Protein AF-A0A3P6SSE0-F1 (afdb_monomer)

Organism: NCBI:txid637853

pLDDT: mean 86.38, std 12.52, range [39.56, 98.25]

Foldseek 3Di:
DQEDPFDFAQPHDCSCQVVDPVVVHAAEYADCVRPVVPDDPLQHHYPVVDLAVVVVVVVVVVCVVDVVSVCSNCPCVVPDDRDDQPVPDPDPVNCCPDVNVVVVLVPDVVRDDDDDPDPCVVTVVRTDDPCPSVVSRVVSVVVVVVVVVVVVVVVVVVVPD

InterPro domains:
  IPR001503 Glycosyl transferase family 10 [PTHR11929] (1-148)
  IPR038577 GT10-like, C-terminal domain superfamily [G3DSA:3.40.50.11660] (1-85)
  IPR055270 Fucosyltransferase, C-terminal [PF00852] (1-114)

Nearest PDB structures (foldseek)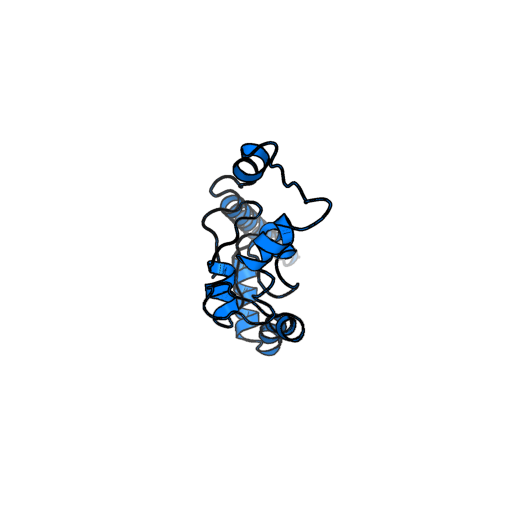:
  8d0w-assembly1_A  TM=8.022E-01  e=2.074E-05  Homo sapiens
  7yro-assembly3_F  TM=9.384E-01  e=1.953E-02  Mangifera indica
  5i45-assembly1_A  TM=4.840E-01  e=1.647E+00  Francisella tularensis subsp. tularensis SCHU S4

Radius of gyration: 22.04 Å; Cα contacts (8 Å, |Δi|>4): 141; chains: 1; bounding box: 56×46×59 Å

Mean predicted aligned error: 8.36 Å

Structure (mmCIF, N/CA/C/O backbone):
data_AF-A0A3P6SSE0-F1
#
_entry.id   AF-A0A3P6SSE0-F1
#
loop_
_atom_site.group_PDB
_atom_site.id
_atom_site.type_symbol
_atom_site.label_atom_id
_atom_site.label_alt_id
_atom_site.label_comp_id
_atom_site.label_asym_id
_atom_site.label_entity_id
_atom_site.label_seq_id
_atom_site.pdbx_PDB_ins_code
_atom_site.Cartn_x
_atom_site.Cartn_y
_atom_site.Cartn_z
_atom_site.occupancy
_atom_site.B_iso_or_equiv
_atom_site.auth_seq_id
_atom_site.auth_comp_id
_atom_site.auth_asym_id
_atom_site.auth_atom_id
_atom_site.pdbx_PDB_model_num
ATOM 1 N N . MET A 1 1 ? 2.402 -4.806 10.454 1.00 84.69 1 MET A N 1
ATOM 2 C CA . MET A 1 1 ? 2.448 -3.503 9.749 1.00 84.69 1 MET A CA 1
ATOM 3 C C . MET A 1 1 ? 3.423 -3.599 8.588 1.00 84.69 1 MET A C 1
ATOM 5 O O . MET A 1 1 ? 4.453 -4.238 8.756 1.00 84.69 1 MET A O 1
ATOM 9 N N . ALA A 1 2 ? 3.109 -2.983 7.447 1.00 93.12 2 ALA A N 1
ATOM 10 C CA . ALA A 1 2 ? 3.913 -3.001 6.221 1.00 93.12 2 ALA A CA 1
ATOM 11 C C . ALA A 1 2 ? 4.082 -1.573 5.659 1.00 93.12 2 ALA A C 1
ATOM 13 O O . ALA A 1 2 ? 3.755 -1.289 4.510 1.00 93.12 2 ALA A O 1
ATOM 14 N N . PHE A 1 3 ? 4.533 -0.645 6.507 1.00 94.62 3 PHE A N 1
ATOM 15 C CA . PHE A 1 3 ? 4.702 0.761 6.135 1.00 94.62 3 PHE A CA 1
ATOM 16 C C . PHE A 1 3 ? 6.036 1.001 5.451 1.00 94.62 3 PHE A C 1
ATOM 18 O O . PHE A 1 3 ? 7.081 0.632 5.982 1.00 94.62 3 PHE A O 1
ATOM 25 N N . GLU A 1 4 ? 5.993 1.675 4.308 1.00 94.50 4 GLU A N 1
ATOM 26 C CA . GLU A 1 4 ? 7.201 2.151 3.655 1.00 94.50 4 GLU A CA 1
ATOM 27 C C . GLU A 1 4 ? 7.711 3.442 4.284 1.00 94.50 4 GLU A C 1
ATOM 29 O O . GLU A 1 4 ? 6.958 4.231 4.855 1.00 94.50 4 GLU A O 1
ATOM 34 N N . ASN A 1 5 ? 9.019 3.658 4.158 1.00 92.19 5 ASN A N 1
ATOM 35 C CA . ASN A 1 5 ? 9.687 4.831 4.725 1.00 92.19 5 ASN A CA 1
ATOM 36 C C . ASN A 1 5 ? 9.272 6.141 4.031 1.00 92.19 5 ASN A C 1
ATOM 38 O O . ASN A 1 5 ? 9.419 7.218 4.609 1.00 92.19 5 ASN A O 1
ATOM 42 N N . SER A 1 6 ? 8.748 6.030 2.809 1.00 92.25 6 SER A N 1
ATOM 43 C CA . SER A 1 6 ? 8.280 7.131 1.974 1.00 92.25 6 SER A CA 1
ATOM 44 C C . SER A 1 6 ? 7.046 6.692 1.190 1.00 92.25 6 SER A C 1
ATOM 46 O O . SER A 1 6 ? 6.942 5.534 0.789 1.00 92.25 6 SER A O 1
ATOM 48 N N . VAL A 1 7 ? 6.127 7.625 0.937 1.00 93.88 7 VAL A N 1
ATOM 49 C CA . VAL A 1 7 ? 4.966 7.399 0.067 1.00 93.88 7 VAL A CA 1
ATOM 50 C C . VAL A 1 7 ? 5.337 7.876 -1.332 1.00 93.88 7 VAL A C 1
ATOM 52 O O . VAL A 1 7 ? 5.244 9.064 -1.625 1.00 93.88 7 VAL A O 1
ATOM 55 N N . CYS A 1 8 ? 5.802 6.958 -2.172 1.00 92.75 8 CYS A N 1
ATOM 56 C CA . CYS A 1 8 ? 6.194 7.238 -3.551 1.00 92.75 8 CYS A CA 1
ATOM 57 C C . CYS A 1 8 ? 5.536 6.239 -4.489 1.00 92.75 8 CYS A C 1
ATOM 59 O O . CYS A 1 8 ? 5.324 5.081 -4.116 1.00 92.75 8 CYS A O 1
ATOM 61 N N . ARG A 1 9 ? 5.242 6.679 -5.713 1.00 90.44 9 ARG A N 1
ATOM 62 C CA . ARG A 1 9 ? 4.757 5.787 -6.763 1.00 90.44 9 ARG A CA 1
ATOM 63 C C . ARG A 1 9 ? 5.754 4.642 -6.958 1.00 90.44 9 ARG A C 1
ATOM 65 O O . ARG A 1 9 ? 6.958 4.862 -6.980 1.00 90.44 9 ARG A O 1
ATOM 72 N N . ASP A 1 10 ? 5.228 3.426 -7.058 1.00 88.31 10 ASP A N 1
ATOM 73 C CA . ASP A 1 10 ? 5.976 2.196 -7.349 1.00 88.31 10 ASP A CA 1
ATOM 74 C C . ASP A 1 10 ? 7.048 1.812 -6.299 1.00 88.31 10 ASP A C 1
ATOM 76 O O . ASP A 1 10 ? 7.756 0.819 -6.467 1.00 88.31 10 ASP A O 1
ATOM 80 N N . TYR A 1 11 ? 7.139 2.528 -5.169 1.00 92.62 11 TYR A N 1
ATOM 81 C CA . TYR A 1 11 ? 8.034 2.185 -4.062 1.00 92.62 11 TYR A CA 1
ATOM 82 C C . TYR A 1 11 ? 7.367 1.185 -3.112 1.00 92.62 11 TYR A C 1
ATOM 84 O O . TYR A 1 11 ? 6.784 1.555 -2.095 1.00 92.62 11 TYR A O 1
ATOM 92 N N . ILE A 1 12 ? 7.451 -0.098 -3.468 1.00 93.94 12 ILE A N 1
ATOM 93 C CA . ILE A 1 12 ? 6.967 -1.233 -2.672 1.00 93.94 12 ILE A CA 1
ATOM 94 C C . ILE A 1 12 ? 8.134 -2.181 -2.423 1.00 93.94 12 ILE A C 1
ATOM 96 O O . ILE A 1 12 ? 8.767 -2.658 -3.364 1.00 93.94 12 ILE A O 1
ATOM 100 N N . THR A 1 13 ? 8.410 -2.480 -1.159 1.00 92.75 13 THR A N 1
ATOM 101 C CA . THR A 1 13 ? 9.578 -3.267 -0.751 1.00 92.75 13 THR A CA 1
ATOM 102 C C . THR A 1 13 ? 9.176 -4.605 -0.130 1.00 92.75 13 THR A C 1
ATOM 104 O O . THR A 1 13 ? 8.018 -5.030 -0.173 1.00 92.75 13 THR A O 1
ATOM 107 N N . GLU A 1 14 ? 10.134 -5.298 0.486 1.00 91.94 14 GLU A N 1
ATOM 108 C CA . GLU A 1 14 ? 9.928 -6.554 1.202 1.00 91.94 14 GLU A CA 1
ATOM 109 C C . GLU A 1 14 ? 8.856 -6.492 2.294 1.00 91.94 14 GLU A C 1
ATOM 111 O O . GLU A 1 14 ? 8.343 -7.536 2.688 1.00 91.94 14 GLU A O 1
ATOM 116 N N . LYS A 1 15 ? 8.500 -5.307 2.796 1.00 94.06 15 LYS A N 1
ATOM 117 C CA . LYS A 1 15 ? 7.548 -5.177 3.905 1.00 94.06 15 LYS A CA 1
ATOM 118 C C . LYS A 1 15 ? 6.166 -5.694 3.531 1.00 94.06 15 LYS A C 1
ATOM 120 O O . LYS A 1 15 ? 5.544 -6.398 4.322 1.00 94.06 15 LYS A O 1
ATOM 125 N N . LEU A 1 16 ? 5.704 -5.405 2.316 1.00 95.44 16 LEU A N 1
ATOM 126 C CA . LEU A 1 16 ? 4.438 -5.940 1.818 1.00 95.44 16 LEU A CA 1
ATOM 127 C C . LEU A 1 16 ? 4.531 -7.460 1.616 1.00 95.44 16 LEU A C 1
ATOM 129 O O . LEU A 1 16 ? 3.717 -8.224 2.136 1.00 95.44 16 LEU A O 1
ATOM 133 N N . TRP A 1 17 ? 5.558 -7.891 0.882 1.00 93.06 17 TRP A N 1
ATOM 134 C CA . TRP A 1 17 ? 5.683 -9.264 0.398 1.00 93.06 17 TRP A CA 1
ATOM 135 C C . TRP A 1 17 ? 6.135 -10.240 1.485 1.00 93.06 17 TRP A C 1
ATOM 137 O O . TRP A 1 17 ? 5.448 -11.222 1.762 1.00 93.06 17 TRP A O 1
ATOM 147 N N . LYS A 1 18 ? 7.283 -9.970 2.114 1.00 89.19 18 LYS A N 1
ATOM 148 C CA . LYS A 1 18 ? 7.894 -10.829 3.133 1.00 89.19 18 LYS A CA 1
ATOM 149 C C . LYS A 1 18 ? 7.192 -10.669 4.476 1.00 89.19 18 LYS A C 1
ATOM 151 O O . LYS A 1 18 ? 6.788 -11.664 5.062 1.00 89.19 18 LYS A O 1
ATOM 156 N N . HIS A 1 19 ? 6.998 -9.444 4.969 1.00 90.75 19 HIS A N 1
ATOM 157 C CA . HIS A 1 19 ? 6.405 -9.277 6.305 1.00 90.75 19 HIS A CA 1
ATOM 158 C C . HIS A 1 19 ? 4.891 -9.520 6.340 1.00 90.75 19 HIS A C 1
ATOM 160 O O . HIS A 1 19 ? 4.387 -10.034 7.336 1.00 90.75 19 HIS A O 1
ATOM 166 N N . GLY A 1 20 ? 4.172 -9.181 5.267 1.00 92.94 20 GLY A N 1
ATOM 167 C CA . GLY A 1 20 ? 2.744 -9.469 5.130 1.00 92.94 20 GLY A CA 1
ATOM 168 C C . GLY A 1 20 ? 2.489 -10.874 4.596 1.00 92.94 20 GLY A C 1
ATOM 169 O O . GLY A 1 20 ? 2.213 -11.817 5.342 1.00 92.94 20 GLY A O 1
ATOM 170 N N . TYR A 1 21 ? 2.579 -11.020 3.275 1.00 94.25 21 TYR A N 1
ATOM 171 C CA . TYR A 1 21 ? 2.065 -12.209 2.604 1.00 94.25 21 TYR A CA 1
ATOM 1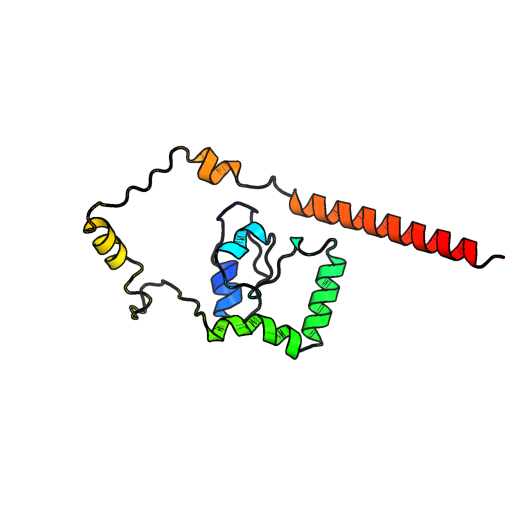72 C C . TYR A 1 21 ? 2.818 -13.502 2.928 1.00 94.25 21 TYR A C 1
ATOM 174 O O . TYR A 1 21 ? 2.168 -14.542 3.065 1.00 94.25 21 TYR A O 1
ATOM 182 N N . GLN A 1 22 ? 4.144 -13.472 3.083 1.00 90.75 22 GLN A N 1
ATOM 183 C CA . GLN A 1 22 ? 4.923 -14.675 3.403 1.00 90.75 22 GLN A CA 1
ATOM 184 C C . GLN A 1 22 ? 4.585 -15.240 4.787 1.00 90.75 22 GLN A C 1
ATOM 186 O O . GLN A 1 22 ? 4.596 -16.454 4.974 1.00 90.75 22 GLN A O 1
ATOM 191 N N . HIS A 1 23 ? 4.255 -14.376 5.749 1.00 91.94 23 HIS A N 1
ATOM 192 C CA . HIS A 1 23 ? 3.919 -14.775 7.118 1.00 91.94 23 HIS A CA 1
ATOM 193 C C . HIS A 1 23 ? 2.416 -14.988 7.349 1.00 91.94 23 HIS A C 1
ATOM 195 O O . HIS A 1 23 ? 2.000 -15.146 8.492 1.00 91.94 23 HIS A O 1
ATOM 201 N N . ASN A 1 24 ? 1.600 -15.032 6.288 1.00 91.88 24 ASN A N 1
ATOM 202 C CA . ASN A 1 24 ? 0.141 -15.191 6.374 1.00 91.88 24 ASN A CA 1
ATOM 203 C C . ASN A 1 24 ? -0.538 -14.123 7.251 1.00 91.88 24 ASN A C 1
ATOM 205 O O . ASN A 1 24 ? -1.489 -14.407 7.977 1.00 91.88 24 ASN A O 1
ATOM 209 N N . VAL A 1 25 ? -0.064 -12.881 7.159 1.00 94.31 25 VAL A N 1
ATOM 210 C CA . VAL A 1 25 ? -0.641 -11.724 7.851 1.00 94.31 25 VAL A CA 1
ATOM 211 C C . VAL A 1 25 ? -1.22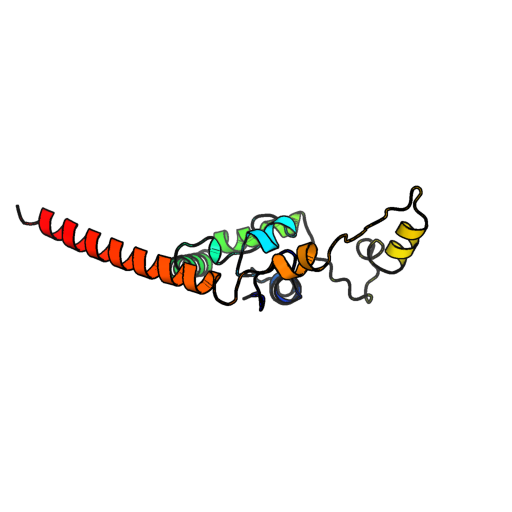4 -10.766 6.817 1.00 94.31 25 VAL A C 1
ATOM 213 O O . VAL A 1 25 ? -0.646 -10.596 5.743 1.00 94.31 25 VAL A O 1
ATOM 216 N N . VAL A 1 26 ? -2.348 -10.120 7.138 1.00 97.00 26 VAL A N 1
ATOM 217 C CA . VAL A 1 26 ? -2.902 -9.038 6.310 1.00 97.00 26 VAL A CA 1
ATOM 218 C C . VAL A 1 26 ? -1.994 -7.807 6.436 1.00 97.00 26 VAL A C 1
ATOM 220 O O . VAL A 1 26 ? -1.870 -7.247 7.532 1.00 97.00 26 VAL A O 1
ATOM 223 N N . PRO A 1 27 ? -1.309 -7.375 5.363 1.00 97.50 27 PRO A N 1
ATOM 224 C CA . PRO A 1 27 ? -0.458 -6.200 5.428 1.00 97.50 27 PRO A CA 1
ATOM 225 C C . PRO A 1 27 ? -1.299 -4.929 5.577 1.00 97.50 27 PRO A C 1
ATOM 227 O O . PRO A 1 27 ? -2.328 -4.755 4.927 1.00 97.50 27 PRO A O 1
ATOM 230 N N . ILE A 1 28 ? -0.809 -4.021 6.421 1.00 97.62 28 ILE A N 1
ATOM 231 C CA . ILE A 1 28 ? -1.362 -2.676 6.592 1.00 97.62 28 ILE A CA 1
ATOM 232 C C . ILE A 1 28 ? -0.345 -1.698 6.005 1.00 97.62 28 ILE A C 1
ATOM 234 O O . ILE A 1 28 ? 0.799 -1.668 6.469 1.00 97.62 28 ILE A O 1
ATOM 238 N N . VAL A 1 29 ? -0.746 -0.938 4.989 1.00 96.88 29 VAL A N 1
ATOM 239 C CA . VAL A 1 29 ? 0.106 -0.030 4.203 1.00 96.88 29 VAL A CA 1
ATOM 240 C C . VAL A 1 29 ? -0.330 1.420 4.390 1.00 96.88 29 VAL A C 1
ATOM 242 O O . VAL A 1 29 ? -1.440 1.685 4.837 1.00 96.88 29 VAL A O 1
ATOM 245 N N . LEU A 1 30 ? 0.529 2.377 4.040 1.00 95.75 30 LEU A N 1
ATOM 246 C CA . LEU A 1 30 ? 0.215 3.797 4.225 1.00 95.75 30 LEU A CA 1
ATOM 247 C C . LEU A 1 30 ? -0.801 4.334 3.212 1.00 95.75 30 LEU A C 1
ATOM 249 O O . LEU A 1 30 ? -1.664 5.116 3.597 1.00 95.75 30 LEU A O 1
ATOM 253 N N . LYS A 1 31 ? -0.679 3.940 1.938 1.00 95.25 31 LYS A N 1
ATOM 254 C CA . LYS A 1 31 ? -1.457 4.524 0.844 1.00 95.25 31 LYS A CA 1
ATOM 255 C C . LYS A 1 31 ? -1.951 3.475 -0.150 1.00 95.25 31 LYS A C 1
ATOM 257 O O . LYS A 1 31 ? -1.131 2.765 -0.738 1.00 95.25 31 LYS A O 1
ATOM 262 N N . ARG A 1 32 ? -3.266 3.412 -0.379 1.00 96.25 32 ARG A N 1
ATOM 263 C CA . ARG A 1 32 ? -3.915 2.439 -1.274 1.00 96.25 32 ARG A CA 1
ATOM 264 C C . ARG A 1 32 ? -3.409 2.538 -2.705 1.00 96.25 32 ARG A C 1
ATOM 266 O O . ARG A 1 32 ? -2.990 1.530 -3.269 1.00 96.25 32 ARG A O 1
ATOM 273 N N . SER A 1 33 ? -3.365 3.756 -3.242 1.00 94.81 33 SER A N 1
ATOM 274 C CA . SER A 1 33 ? -3.025 4.012 -4.648 1.00 94.81 33 SER A CA 1
ATOM 275 C C . SER A 1 33 ? -1.610 3.580 -5.042 1.00 94.81 33 SER A C 1
ATOM 277 O O . SER A 1 33 ? -1.297 3.486 -6.223 1.00 94.81 33 SER A O 1
ATOM 279 N N . ILE A 1 34 ? -0.724 3.361 -4.065 1.00 94.94 34 ILE A N 1
ATOM 280 C CA . ILE A 1 34 ? 0.628 2.858 -4.322 1.00 94.94 34 ILE A CA 1
ATOM 281 C C . ILE A 1 34 ? 0.600 1.352 -4.582 1.00 94.94 34 ILE A C 1
ATOM 283 O O . ILE A 1 34 ? 1.337 0.874 -5.437 1.00 94.94 34 ILE A O 1
ATOM 287 N N . VAL A 1 35 ? -0.256 0.616 -3.868 1.00 96.38 35 VAL A N 1
ATOM 288 C CA . VAL A 1 35 ? -0.213 -0.850 -3.771 1.00 96.38 35 VAL A CA 1
ATOM 289 C C . VAL A 1 35 ? -1.279 -1.535 -4.624 1.00 96.38 35 VAL A C 1
ATOM 291 O O . VAL A 1 35 ? -1.015 -2.603 -5.167 1.00 96.38 35 VAL A O 1
ATOM 294 N N . GLU A 1 36 ? -2.463 -0.937 -4.775 1.00 96.00 36 GLU A N 1
ATOM 295 C CA . GLU A 1 36 ? -3.650 -1.601 -5.341 1.00 96.00 36 GLU A CA 1
ATOM 296 C C . GLU A 1 36 ? -3.479 -2.143 -6.765 1.00 96.00 36 GLU A C 1
ATOM 298 O O . GLU A 1 36 ? -4.095 -3.142 -7.113 1.00 96.00 36 GLU A O 1
ATOM 303 N N . GLN A 1 37 ? -2.611 -1.530 -7.571 1.00 94.50 37 GLN A N 1
ATOM 304 C CA . GLN A 1 37 ? -2.338 -1.975 -8.941 1.00 94.50 37 GLN A CA 1
ATOM 305 C C . GLN A 1 37 ? -1.445 -3.230 -9.016 1.00 94.50 37 GLN A C 1
ATOM 307 O O . GLN A 1 37 ? -1.325 -3.832 -10.080 1.00 94.50 37 GLN A O 1
ATOM 312 N N . TYR A 1 38 ? -0.803 -3.620 -7.9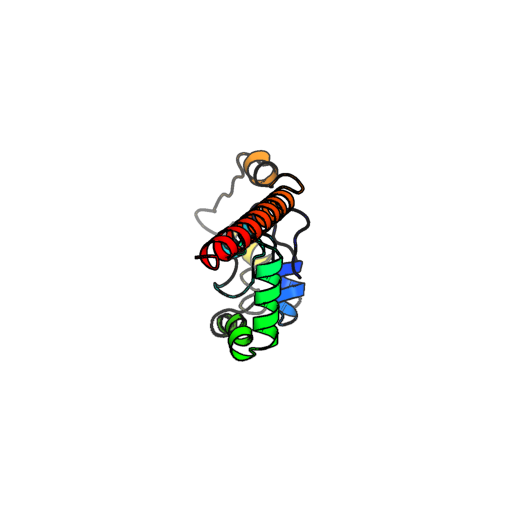10 1.00 93.75 38 TYR A N 1
ATOM 313 C CA . TYR A 1 38 ? 0.214 -4.680 -7.874 1.00 93.75 38 TYR A CA 1
ATOM 314 C C . TYR A 1 38 ? -0.230 -5.957 -7.169 1.00 93.75 38 TYR A C 1
ATOM 316 O O . TYR A 1 38 ? 0.484 -6.960 -7.206 1.00 93.75 38 TYR A O 1
ATOM 324 N N . VAL A 1 39 ? -1.369 -5.926 -6.482 1.00 95.31 39 VAL A N 1
ATOM 325 C CA . VAL A 1 39 ? -1.843 -7.034 -5.650 1.00 95.31 39 VAL A CA 1
ATOM 326 C C . VAL A 1 39 ? -3.323 -7.293 -5.904 1.00 95.31 39 VAL A C 1
ATOM 328 O O . VAL A 1 39 ? -4.028 -6.390 -6.355 1.00 95.31 39 VAL A O 1
ATOM 331 N N . PRO A 1 40 ? -3.822 -8.506 -5.616 1.00 95.81 40 PRO A N 1
ATOM 332 C CA . PRO A 1 40 ? -5.245 -8.786 -5.725 1.00 95.81 40 PRO A CA 1
ATOM 333 C C . PRO A 1 40 ? -6.092 -7.811 -4.892 1.00 95.81 40 PRO A C 1
ATOM 335 O O . PRO A 1 40 ? -5.660 -7.366 -3.823 1.00 95.81 40 PRO A O 1
ATOM 338 N N . PRO A 1 41 ? -7.317 -7.488 -5.333 1.00 92.69 41 PRO A N 1
ATOM 339 C CA . PRO A 1 41 ? -8.227 -6.698 -4.518 1.00 92.69 41 PRO A CA 1
ATOM 340 C C . PRO A 1 41 ? -8.487 -7.407 -3.184 1.00 92.69 41 PRO A C 1
ATOM 342 O O . PRO A 1 41 ? -8.466 -8.634 -3.097 1.00 92.69 41 PRO A O 1
ATOM 345 N N . HIS A 1 42 ? -8.745 -6.620 -2.139 1.00 95.25 42 HIS A N 1
ATOM 346 C CA . HIS A 1 42 ? -9.054 -7.136 -0.802 1.00 95.25 42 HIS A CA 1
ATOM 347 C C . HIS A 1 42 ? -7.946 -8.023 -0.180 1.00 95.25 42 HIS A C 1
ATOM 349 O O . HIS A 1 42 ? -8.218 -8.890 0.643 1.00 95.25 42 HIS A O 1
ATOM 355 N N . SER A 1 43 ? -6.672 -7.803 -0.530 1.00 97.19 43 SER A N 1
ATOM 356 C CA . SER A 1 43 ? -5.534 -8.518 0.075 1.00 97.19 43 SER A CA 1
ATOM 357 C C . SER A 1 43 ? -4.791 -7.729 1.162 1.00 97.19 43 SER A C 1
ATOM 359 O O . SER A 1 43 ? -3.887 -8.266 1.798 1.00 97.19 43 SER A O 1
ATOM 361 N N . PHE A 1 44 ? -5.130 -6.456 1.373 1.00 97.69 44 PHE A N 1
ATOM 362 C CA . PHE A 1 44 ? -4.427 -5.546 2.280 1.00 97.69 44 PHE A CA 1
ATOM 363 C C . PHE A 1 44 ? -5.348 -4.433 2.796 1.00 97.69 44 PHE A C 1
ATOM 365 O O . PHE A 1 44 ? -6.410 -4.167 2.226 1.00 97.69 44 PHE A O 1
ATOM 372 N N . ILE A 1 45 ? -4.908 -3.749 3.851 1.00 98.12 45 ILE A N 1
ATOM 373 C CA . ILE A 1 45 ? -5.589 -2.591 4.444 1.00 98.12 45 ILE A CA 1
ATOM 374 C C . ILE A 1 45 ? -4.724 -1.352 4.208 1.00 98.12 45 ILE A C 1
ATOM 376 O O . ILE A 1 45 ? -3.522 -1.395 4.477 1.00 98.12 45 ILE A O 1
ATOM 380 N N . ALA A 1 46 ? -5.303 -0.253 3.726 1.00 97.38 46 ALA A N 1
ATOM 381 C CA . ALA A 1 46 ? -4.591 1.014 3.613 1.00 97.38 46 ALA A CA 1
ATOM 382 C C . ALA A 1 46 ? -5.034 1.981 4.712 1.00 97.38 46 ALA A C 1
ATOM 384 O O . ALA A 1 46 ? -6.212 2.074 5.041 1.00 97.38 46 ALA A O 1
ATOM 385 N N . VAL A 1 47 ? -4.081 2.701 5.303 1.00 96.19 47 VAL A N 1
ATOM 386 C CA . VAL A 1 47 ? -4.368 3.689 6.352 1.00 96.19 47 VAL A CA 1
ATOM 387 C C . VAL A 1 47 ? -5.196 4.851 5.798 1.00 96.19 47 VAL A C 1
ATOM 389 O O . VAL A 1 47 ? -6.063 5.360 6.500 1.00 96.19 47 VAL A O 1
ATOM 392 N N . ASP A 1 48 ? -4.959 5.254 4.549 1.00 95.56 48 ASP A N 1
ATOM 393 C CA . ASP A 1 48 ? -5.658 6.368 3.903 1.00 95.56 48 ASP A CA 1
ATOM 394 C C . ASP A 1 48 ? -7.084 6.046 3.426 1.00 95.56 48 ASP A C 1
ATOM 396 O O . ASP A 1 48 ? -7.762 6.949 2.938 1.00 95.56 48 ASP A O 1
ATOM 400 N N . ASP A 1 49 ? -7.555 4.808 3.619 1.00 96.38 49 ASP A N 1
ATOM 401 C CA . ASP A 1 49 ? -8.971 4.447 3.458 1.00 96.38 49 ASP A CA 1
ATOM 402 C C . ASP A 1 49 ? -9.847 5.003 4.594 1.00 96.38 49 ASP A C 1
ATOM 404 O O . ASP A 1 49 ? -11.071 5.050 4.474 1.00 96.38 49 ASP A O 1
ATOM 408 N N . PHE A 1 50 ? -9.229 5.400 5.708 1.00 95.56 50 PHE A N 1
ATOM 409 C CA . PHE A 1 50 ? -9.906 5.872 6.909 1.00 95.56 50 PHE A CA 1
ATOM 410 C C . PHE A 1 50 ? -9.681 7.372 7.092 1.00 95.56 50 PHE A C 1
ATOM 412 O O . PHE A 1 50 ? -8.585 7.892 6.873 1.00 95.56 50 PHE A O 1
ATOM 419 N N . GLU A 1 51 ? -10.707 8.085 7.556 1.00 92.12 51 GLU A N 1
ATOM 420 C CA . GLU A 1 51 ? -10.600 9.526 7.804 1.00 92.12 51 GLU A CA 1
ATOM 421 C C . GLU A 1 51 ? -9.737 9.830 9.034 1.00 92.12 51 GLU A C 1
ATOM 423 O O . GLU A 1 51 ? -9.104 10.882 9.116 1.00 92.12 51 GLU A O 1
ATOM 428 N N . THR A 1 52 ? -9.714 8.912 10.004 1.00 92.88 52 THR A N 1
ATOM 429 C CA . THR A 1 52 ? -9.003 9.066 11.280 1.00 92.88 52 THR A CA 1
ATOM 430 C C . THR A 1 52 ? -8.284 7.779 11.676 1.00 92.88 52 THR A C 1
ATOM 432 O O . THR A 1 52 ? -8.703 6.680 11.304 1.00 92.88 52 THR A O 1
ATOM 435 N N . VAL A 1 53 ? -7.238 7.884 12.505 1.00 92.88 53 VAL A N 1
ATOM 436 C CA . VAL A 1 53 ? -6.558 6.696 13.053 1.00 92.88 53 VAL A CA 1
ATOM 437 C C . VAL A 1 53 ? -7.501 5.912 13.967 1.00 92.88 53 VAL A C 1
ATOM 439 O O . VAL A 1 53 ? -7.419 4.688 14.033 1.00 92.88 53 VAL A O 1
ATOM 442 N N . GLY A 1 54 ? -8.441 6.599 14.625 1.00 93.88 54 GLY A N 1
ATOM 443 C CA . GLY A 1 54 ? -9.485 5.971 15.434 1.00 93.88 54 GLY A CA 1
ATOM 444 C C . GLY A 1 54 ? -10.379 5.026 14.629 1.00 93.88 54 GLY A C 1
ATOM 445 O O . GLY A 1 54 ? -10.607 3.903 15.062 1.00 93.88 54 GLY A O 1
ATOM 446 N N . GLN A 1 55 ? -10.820 5.431 13.433 1.00 95.50 55 GLN A N 1
ATOM 447 C CA . GLN A 1 55 ? -11.612 4.563 12.553 1.00 95.50 55 GLN A CA 1
ATOM 448 C C . GLN A 1 55 ? -10.826 3.319 12.119 1.00 95.50 55 GLN A C 1
ATOM 450 O O . GLN A 1 55 ? -11.367 2.214 12.169 1.00 95.50 55 GLN A O 1
ATOM 455 N N . LEU A 1 56 ? -9.544 3.474 11.766 1.00 96.62 56 LEU A N 1
ATOM 456 C CA . LEU A 1 56 ? -8.671 2.332 11.484 1.00 96.62 56 LEU A CA 1
ATOM 457 C C . LEU A 1 56 ? -8.570 1.407 12.705 1.00 96.62 56 LEU A C 1
ATOM 459 O O . LEU A 1 56 ? -8.726 0.198 12.566 1.00 96.62 56 LEU A O 1
ATOM 463 N N . ALA A 1 57 ? -8.342 1.952 13.902 1.00 96.94 57 ALA A N 1
ATOM 464 C CA . ALA A 1 57 ? -8.248 1.161 15.127 1.00 96.94 57 ALA A CA 1
ATOM 465 C C . ALA A 1 57 ? -9.543 0.381 15.404 1.00 96.94 57 ALA A C 1
ATOM 467 O O . ALA A 1 57 ? -9.487 -0.828 15.622 1.00 96.94 57 ALA A O 1
ATOM 468 N N . SER A 1 58 ? -10.708 1.028 15.304 1.00 98.00 58 SER A N 1
ATOM 469 C CA . SER A 1 58 ? -12.010 0.367 15.452 1.00 98.00 58 SER A CA 1
ATOM 470 C C . SER A 1 58 ? -12.236 -0.721 14.400 1.00 98.00 58 SER A C 1
ATOM 472 O O . SER A 1 58 ? -12.777 -1.780 14.717 1.00 98.00 58 SER A O 1
ATOM 474 N N . TYR A 1 59 ? -11.792 -0.504 13.159 1.00 98.12 59 TYR A N 1
ATOM 475 C CA . TYR A 1 59 ? -11.870 -1.521 12.114 1.00 98.12 59 TYR A CA 1
ATOM 476 C C . TYR A 1 59 ? -10.975 -2.731 12.413 1.00 98.12 59 TYR A C 1
ATOM 478 O O . TYR A 1 59 ? -11.404 -3.875 12.268 1.00 98.12 59 TYR A O 1
ATOM 486 N N . LEU A 1 60 ? -9.753 -2.503 12.901 1.00 97.75 60 LEU A N 1
ATOM 487 C CA . LEU A 1 60 ? -8.859 -3.584 13.319 1.00 97.75 60 LEU A CA 1
ATOM 488 C C . LEU A 1 60 ? -9.430 -4.356 14.518 1.00 97.75 60 LEU A C 1
ATOM 490 O O . LEU A 1 60 ? -9.385 -5.584 14.519 1.00 97.75 60 LEU A O 1
ATOM 494 N N . GLU A 1 61 ? -10.031 -3.675 15.496 1.00 98.25 61 GLU A N 1
ATOM 495 C CA . GLU A 1 61 ? -10.729 -4.329 16.611 1.00 98.25 61 GLU A CA 1
ATOM 496 C C . GLU A 1 61 ? -11.910 -5.186 16.139 1.00 98.25 61 GLU A C 1
ATOM 498 O O . GLU A 1 61 ? -12.111 -6.296 16.641 1.00 98.25 61 GLU A O 1
ATOM 503 N N . TYR A 1 62 ? -12.671 -4.705 15.153 1.00 98.25 62 TYR A N 1
ATOM 504 C CA . TYR A 1 62 ? -13.727 -5.484 14.511 1.00 98.25 62 TYR A CA 1
ATOM 505 C C . TYR A 1 62 ? -13.169 -6.766 13.879 1.00 98.25 62 TYR A C 1
ATOM 507 O O . TYR A 1 62 ? -13.688 -7.848 14.155 1.00 98.25 62 TYR A O 1
ATOM 515 N N . LEU A 1 63 ? -12.081 -6.681 13.105 1.00 97.81 63 LEU A N 1
ATOM 516 C CA . LEU A 1 63 ? -11.450 -7.856 12.490 1.00 97.81 63 LEU A CA 1
ATOM 517 C C . LEU A 1 63 ? -10.900 -8.838 13.533 1.00 97.81 63 LEU A C 1
ATOM 519 O O . LEU A 1 63 ? -11.005 -10.049 13.353 1.00 97.81 63 LEU A O 1
ATOM 523 N N . MET A 1 64 ? -10.367 -8.340 14.651 1.00 96.38 64 MET A N 1
ATOM 524 C CA . MET A 1 64 ? -9.902 -9.188 15.755 1.00 96.38 64 MET A CA 1
ATOM 525 C C . MET A 1 64 ? -11.041 -9.980 16.411 1.00 96.38 64 MET A C 1
ATOM 527 O O . MET A 1 64 ? -10.815 -11.086 16.899 1.00 96.38 64 MET A O 1
ATOM 531 N N . ARG A 1 65 ? -12.261 -9.430 16.431 1.00 98.00 65 ARG A N 1
ATOM 532 C CA . ARG A 1 65 ? -13.448 -10.068 17.027 1.00 98.00 65 ARG A CA 1
ATOM 533 C C . ARG A 1 65 ? -14.262 -10.884 16.022 1.00 98.00 65 ARG A C 1
ATOM 535 O O . ARG A 1 65 ? -15.020 -11.758 16.433 1.00 98.00 65 ARG A O 1
ATOM 542 N N . ASN A 1 66 ? -14.114 -10.620 14.725 1.00 98.19 66 ASN A N 1
ATOM 543 C CA . ASN A 1 66 ? -14.838 -11.294 13.655 1.00 98.19 66 ASN A CA 1
ATOM 544 C C . ASN A 1 66 ? -13.886 -12.097 12.762 1.00 98.19 66 ASN A C 1
ATOM 546 O O . ASN A 1 66 ? -13.358 -11.612 11.760 1.00 98.19 66 ASN A O 1
ATOM 550 N N . THR A 1 67 ? -13.719 -13.375 13.101 1.00 96.88 67 THR A N 1
ATOM 551 C CA . THR A 1 67 ? -12.845 -14.289 12.357 1.00 96.88 67 THR A CA 1
ATOM 552 C C . THR A 1 67 ? -13.277 -14.482 10.903 1.00 96.88 67 THR A C 1
ATOM 554 O O . THR A 1 67 ? -12.417 -14.692 10.051 1.00 96.88 67 THR A O 1
ATOM 557 N N . SER A 1 68 ? -14.577 -14.421 10.598 1.00 97.94 68 SER A N 1
ATOM 558 C CA . SER A 1 68 ? -15.065 -14.562 9.220 1.00 97.94 68 SER A CA 1
ATOM 559 C C . SER A 1 68 ? -14.619 -13.381 8.363 1.00 97.94 68 SER A C 1
ATOM 561 O O . SER A 1 68 ? -13.991 -13.602 7.334 1.00 97.94 68 SER A O 1
ATOM 563 N N . ALA A 1 69 ? -14.817 -12.153 8.850 1.00 97.81 69 ALA A N 1
ATOM 564 C CA . ALA A 1 69 ? -14.373 -10.944 8.156 1.00 97.81 69 ALA A CA 1
ATOM 565 C C . ALA A 1 69 ? -12.844 -10.892 7.996 1.00 97.81 69 ALA A C 1
ATOM 567 O O . ALA A 1 69 ? -12.336 -10.530 6.941 1.00 97.81 69 ALA A O 1
ATOM 568 N N . TYR A 1 70 ? -12.080 -11.313 9.012 1.00 97.62 70 TYR A N 1
ATOM 569 C CA . TYR A 1 70 ? -10.623 -11.408 8.872 1.00 97.62 70 TYR A CA 1
ATOM 570 C C . TYR A 1 70 ? -10.203 -12.463 7.836 1.00 97.62 70 TYR A C 1
ATOM 572 O O . TYR A 1 70 ? -9.222 -12.268 7.121 1.00 97.62 70 TYR A O 1
ATOM 580 N N . ARG A 1 71 ? -10.938 -13.578 7.726 1.00 96.62 71 ARG A N 1
ATOM 581 C CA . ARG A 1 71 ? -10.643 -14.641 6.755 1.00 96.62 71 ARG A CA 1
ATOM 582 C C . ARG A 1 71 ? -10.878 -14.193 5.311 1.00 96.62 71 ARG A C 1
ATOM 584 O O . ARG A 1 71 ? -10.143 -14.647 4.438 1.00 96.62 71 ARG A O 1
ATOM 591 N N . GLU A 1 72 ? -11.830 -13.293 5.064 1.00 97.25 72 GLU A N 1
ATOM 592 C CA . GLU A 1 72 ? -12.114 -12.753 3.724 1.00 97.25 72 GLU A CA 1
ATOM 593 C C . GLU A 1 72 ? -10.867 -12.125 3.073 1.00 97.25 72 GLU A C 1
ATOM 595 O O . GLU A 1 72 ? -10.619 -12.337 1.886 1.00 97.25 72 GLU A O 1
ATOM 600 N N . TYR A 1 73 ? -9.980 -11.509 3.865 1.00 97.56 73 TYR A N 1
ATOM 601 C CA . TYR A 1 73 ? -8.694 -10.970 3.396 1.00 97.56 73 TYR A CA 1
ATOM 602 C C . TYR A 1 73 ? -7.700 -12.011 2.852 1.00 97.56 73 TYR A C 1
ATOM 604 O O . TYR A 1 73 ? -6.638 -11.647 2.340 1.00 97.56 73 TYR A O 1
ATOM 612 N N . PHE A 1 74 ? -7.996 -13.305 2.968 1.00 96.81 74 PHE A N 1
ATOM 613 C CA . PHE A 1 74 ? -7.169 -14.396 2.447 1.00 96.81 74 PHE A CA 1
ATOM 614 C C . PHE A 1 74 ? -7.799 -15.103 1.245 1.00 96.81 74 PHE A C 1
ATOM 616 O O . PHE A 1 74 ? -7.150 -15.965 0.654 1.00 96.81 74 PHE A O 1
ATOM 623 N N . GLU A 1 75 ? -9.018 -14.736 0.845 1.00 96.75 75 GLU A N 1
ATOM 624 C CA . GLU A 1 75 ? -9.761 -15.402 -0.233 1.00 96.75 75 GLU A CA 1
ATOM 625 C C . GLU A 1 75 ? -9.063 -15.293 -1.592 1.00 96.75 75 GLU A C 1
ATOM 627 O O . GLU A 1 75 ? -9.076 -16.241 -2.376 1.00 96.75 75 GLU A O 1
ATOM 632 N N . TRP A 1 76 ? -8.339 -14.196 -1.835 1.00 96.12 76 TRP A N 1
ATOM 633 C CA . TRP A 1 76 ? -7.518 -14.025 -3.037 1.00 96.12 76 TRP A CA 1
ATOM 634 C C . TRP A 1 76 ? -6.500 -15.159 -3.241 1.00 96.12 76 TRP A C 1
ATOM 636 O O . TRP A 1 76 ? -6.097 -15.431 -4.368 1.00 96.12 76 TRP A O 1
ATOM 646 N N . ARG A 1 77 ? -6.095 -15.871 -2.183 1.00 94.44 77 ARG A N 1
ATOM 647 C CA . ARG A 1 77 ? -5.132 -16.981 -2.281 1.00 94.44 77 ARG A CA 1
ATOM 648 C C . ARG A 1 77 ? -5.673 -18.208 -3.012 1.00 94.44 77 ARG A C 1
ATOM 650 O O . ARG A 1 77 ? -4.902 -19.120 -3.291 1.00 94.44 77 ARG A O 1
ATOM 657 N N . ARG A 1 78 ? -6.977 -18.251 -3.300 1.00 94.69 78 ARG A N 1
ATOM 658 C CA . ARG A 1 78 ? -7.583 -19.293 -4.140 1.00 94.69 78 ARG A CA 1
ATOM 659 C C . ARG A 1 78 ? -7.154 -19.163 -5.601 1.00 94.69 78 ARG A C 1
ATOM 661 O O . ARG A 1 78 ? -6.893 -20.174 -6.238 1.00 94.69 78 ARG A O 1
ATOM 668 N N . GLU A 1 79 ? -7.029 -17.927 -6.082 1.00 93.62 79 GLU A N 1
ATOM 669 C CA . GLU A 1 79 ? -6.746 -17.613 -7.489 1.00 93.62 79 GLU A CA 1
ATOM 670 C C . GLU A 1 79 ? -5.312 -17.106 -7.711 1.00 93.62 79 GLU A C 1
ATOM 672 O O . GLU A 1 79 ? -4.781 -17.184 -8.818 1.00 93.62 79 GLU A O 1
ATOM 677 N N . TYR A 1 80 ? -4.653 -16.593 -6.665 1.00 91.56 80 TYR A N 1
ATOM 678 C CA . TYR A 1 80 ? -3.318 -16.006 -6.767 1.00 91.56 80 TYR A CA 1
ATOM 679 C C . TYR A 1 80 ? -2.336 -16.608 -5.759 1.00 91.56 80 TYR A C 1
ATOM 681 O O . TYR A 1 80 ? -2.681 -16.961 -4.632 1.00 91.56 80 TYR A O 1
ATOM 689 N N . LYS A 1 81 ? -1.057 -16.640 -6.140 1.00 88.00 81 LYS A N 1
ATOM 690 C CA . LYS A 1 81 ? 0.056 -17.084 -5.294 1.00 88.00 81 LYS A CA 1
ATOM 691 C C . LYS A 1 81 ? 1.138 -16.011 -5.262 1.00 88.00 81 LYS A C 1
ATOM 693 O O . LYS A 1 81 ? 1.468 -15.432 -6.292 1.00 88.00 81 LYS A O 1
ATOM 698 N N . VAL A 1 82 ? 1.715 -15.767 -4.084 1.00 86.88 82 VAL A N 1
ATOM 699 C CA . VAL A 1 82 ? 2.914 -14.923 -3.971 1.00 86.88 82 VAL A CA 1
ATOM 700 C C . VAL A 1 82 ? 4.134 -15.754 -4.326 1.00 86.88 82 VAL A C 1
ATOM 702 O O . VAL A 1 82 ? 4.350 -16.814 -3.736 1.00 86.88 82 VAL A O 1
ATOM 705 N N . ILE A 1 83 ? 4.920 -15.263 -5.277 1.00 81.38 83 ILE A N 1
ATOM 706 C CA . ILE A 1 83 ? 6.153 -15.899 -5.731 1.00 81.38 83 ILE A CA 1
ATOM 707 C C . ILE A 1 83 ? 7.328 -15.051 -5.255 1.00 81.38 83 ILE A C 1
ATOM 709 O O . ILE A 1 83 ? 7.374 -13.847 -5.502 1.00 81.38 83 ILE A O 1
ATOM 713 N N . PHE A 1 84 ? 8.262 -15.680 -4.544 1.00 76.88 84 PHE A N 1
ATOM 714 C CA . PHE A 1 84 ? 9.493 -15.041 -4.093 1.00 76.88 84 PHE A CA 1
ATOM 715 C C . PHE A 1 84 ? 10.619 -15.480 -5.011 1.00 76.88 84 PHE A C 1
ATOM 717 O O . PHE A 1 84 ? 11.003 -16.642 -4.989 1.00 76.88 84 PHE A O 1
ATOM 724 N N . LEU A 1 85 ? 11.123 -14.536 -5.799 1.00 72.44 85 LEU A N 1
ATOM 725 C CA . LEU A 1 85 ? 12.231 -14.753 -6.719 1.00 72.44 85 LEU A CA 1
ATOM 726 C C . LEU A 1 85 ? 13.543 -14.664 -5.929 1.00 72.44 85 LEU A C 1
ATOM 728 O O . LEU A 1 85 ? 14.152 -13.597 -5.843 1.00 72.44 85 LEU A O 1
ATOM 732 N N . ASP A 1 86 ? 13.934 -15.751 -5.266 1.00 69.00 86 ASP A N 1
ATOM 733 C CA . ASP A 1 86 ? 15.203 -15.833 -4.526 1.00 69.00 86 ASP A CA 1
ATOM 734 C C . ASP A 1 86 ? 16.266 -16.669 -5.253 1.00 69.00 86 ASP A C 1
ATOM 736 O O . ASP A 1 86 ? 17.403 -16.770 -4.782 1.00 69.00 86 ASP A O 1
ATOM 740 N N . GLY A 1 87 ? 15.907 -17.231 -6.414 1.00 63.53 87 GLY A N 1
ATOM 741 C CA . GLY A 1 87 ? 16.790 -18.021 -7.266 1.00 63.53 87 GLY A CA 1
ATOM 742 C C . GLY A 1 87 ? 17.151 -19.383 -6.676 1.00 63.53 87 GLY A C 1
ATOM 743 O O . GLY A 1 87 ? 18.022 -20.061 -7.215 1.00 63.53 87 GLY A O 1
ATOM 744 N N . ARG A 1 88 ? 16.521 -19.791 -5.566 1.00 63.28 88 ARG A N 1
ATOM 745 C CA . ARG A 1 88 ? 16.710 -21.121 -4.970 1.00 63.28 88 ARG A CA 1
ATOM 746 C C . ARG A 1 88 ? 15.732 -22.143 -5.538 1.00 63.28 88 ARG A C 1
ATOM 748 O O . ARG A 1 88 ? 16.022 -23.333 -5.471 1.00 63.28 88 ARG A O 1
ATOM 755 N N . ASN A 1 89 ? 14.598 -21.700 -6.087 1.00 59.88 89 ASN A N 1
ATOM 756 C CA . ASN A 1 89 ? 13.510 -22.566 -6.538 1.00 59.88 89 ASN A CA 1
ATOM 757 C C . ASN A 1 89 ? 13.034 -22.201 -7.949 1.00 59.88 89 ASN A C 1
ATOM 759 O O . ASN A 1 89 ? 12.027 -21.522 -8.110 1.00 59.88 89 ASN A O 1
ATOM 763 N N . HIS A 1 90 ? 13.694 -22.746 -8.972 1.00 61.81 90 HIS A N 1
ATOM 764 C CA . HIS A 1 90 ? 13.308 -22.565 -10.375 1.00 61.81 90 HIS A CA 1
ATOM 765 C C . HIS A 1 90 ? 12.088 -23.414 -10.781 1.00 61.81 90 HIS A C 1
ATOM 767 O O . HIS A 1 90 ? 12.181 -24.302 -11.639 1.00 61.81 90 HIS A O 1
ATOM 773 N N . ASP A 1 91 ? 10.942 -23.162 -10.149 1.00 61.41 91 ASP A N 1
ATOM 774 C CA . ASP A 1 91 ? 9.661 -23.734 -10.560 1.00 61.41 91 ASP A CA 1
ATOM 775 C C . ASP A 1 91 ? 9.125 -23.063 -11.843 1.00 61.41 91 ASP A C 1
ATOM 777 O O . ASP A 1 91 ? 9.711 -22.117 -12.380 1.00 61.41 91 ASP A O 1
ATOM 781 N N . GLU A 1 92 ? 8.027 -23.583 -12.399 1.00 60.97 92 GLU A N 1
ATOM 782 C CA . GLU A 1 92 ? 7.437 -23.064 -13.644 1.00 60.97 92 GLU A CA 1
ATOM 783 C C . GLU A 1 92 ? 7.059 -21.577 -13.577 1.00 60.97 92 GLU A C 1
ATOM 785 O O . GLU A 1 92 ? 7.026 -20.918 -14.617 1.00 60.97 92 GLU A O 1
ATOM 790 N N . LEU A 1 93 ? 6.822 -21.038 -12.376 1.00 61.25 93 LEU A N 1
ATOM 791 C CA . LEU A 1 93 ? 6.478 -19.637 -12.148 1.00 61.25 93 LEU A CA 1
ATOM 792 C C . LEU A 1 93 ? 7.714 -18.751 -11.967 1.00 61.25 93 LEU A C 1
ATOM 794 O O . LEU A 1 93 ? 7.610 -17.557 -12.228 1.00 61.25 93 LEU A O 1
ATOM 798 N N . GLU A 1 94 ? 8.866 -19.305 -11.576 1.00 57.75 94 GLU A N 1
ATOM 799 C CA . GLU A 1 94 ? 10.167 -18.616 -11.532 1.00 57.75 94 GLU A CA 1
ATOM 800 C C . GLU A 1 94 ? 10.883 -18.599 -12.893 1.00 57.75 94 GLU A C 1
ATOM 802 O O . GLU A 1 94 ? 11.560 -17.630 -13.230 1.00 57.75 94 GLU A O 1
ATOM 807 N N . ARG A 1 95 ? 10.709 -19.631 -13.731 1.00 57.97 95 ARG A N 1
ATOM 808 C CA . ARG A 1 95 ? 11.292 -19.696 -15.093 1.00 57.97 95 ARG A CA 1
ATOM 809 C C . ARG A 1 95 ? 11.062 -18.448 -15.973 1.00 57.97 95 ARG A C 1
ATOM 811 O O . ARG A 1 95 ? 11.950 -18.138 -16.773 1.00 57.97 95 ARG A O 1
ATOM 818 N N . PRO A 1 96 ? 9.936 -17.713 -15.877 1.00 61.44 96 PRO A N 1
ATOM 819 C CA . PRO A 1 96 ? 9.724 -16.464 -16.594 1.00 61.44 96 PRO A CA 1
ATOM 820 C C . PRO A 1 96 ? 10.416 -15.245 -15.978 1.00 61.44 96 PRO A C 1
ATOM 822 O O . PRO A 1 96 ? 10.315 -14.197 -16.603 1.00 61.44 96 PRO A O 1
ATOM 825 N N . TRP A 1 97 ? 11.070 -15.332 -14.812 1.00 64.06 97 TRP A N 1
ATOM 826 C CA . TRP A 1 97 ? 11.599 -14.186 -14.061 1.00 64.06 97 TRP A CA 1
ATOM 827 C C . TRP A 1 97 ? 13.043 -14.446 -13.597 1.00 64.06 97 TRP A C 1
ATOM 829 O O . TRP A 1 97 ? 13.297 -15.187 -12.657 1.00 64.06 97 TRP A O 1
ATOM 839 N N . GLY A 1 98 ? 14.023 -13.861 -14.292 1.00 71.44 98 GLY A N 1
ATOM 840 C CA . GLY A 1 98 ? 15.455 -14.077 -14.036 1.00 71.44 98 GLY A CA 1
ATOM 841 C C . GLY A 1 98 ? 16.293 -14.027 -15.316 1.00 71.44 98 GLY A C 1
ATOM 842 O O . GLY A 1 98 ? 15.879 -13.425 -16.310 1.00 71.44 98 GLY A O 1
ATOM 843 N N . PHE A 1 99 ? 17.455 -14.694 -15.339 1.00 75.12 99 PHE A N 1
ATOM 844 C CA . PHE A 1 99 ? 18.298 -14.756 -16.546 1.00 75.12 99 PHE A CA 1
ATOM 845 C C . PHE A 1 99 ? 17.555 -15.342 -17.754 1.00 75.12 99 PHE A C 1
ATOM 847 O O . PHE A 1 99 ? 17.749 -14.869 -18.869 1.00 75.12 99 PHE A O 1
ATOM 854 N N . CYS A 1 100 ? 16.639 -16.294 -17.550 1.00 73.62 100 CYS A N 1
ATOM 855 C CA . CYS A 1 100 ? 15.806 -16.825 -18.630 1.00 73.62 100 CYS A CA 1
ATOM 856 C C . CYS A 1 100 ? 14.841 -15.772 -19.208 1.00 73.62 100 CYS A C 1
ATOM 858 O O . CYS A 1 100 ? 14.651 -15.737 -20.423 1.00 73.62 100 CYS A O 1
ATOM 860 N N . GLN A 1 101 ? 14.284 -14.875 -18.380 1.00 77.31 101 GLN A N 1
ATOM 861 C CA . GLN A 1 101 ? 13.472 -13.743 -18.849 1.00 77.31 101 GLN A CA 1
ATOM 862 C C . GLN A 1 101 ? 14.307 -12.772 -19.669 1.00 77.31 101 GLN A C 1
ATOM 864 O O . GLN A 1 101 ? 13.884 -12.351 -20.741 1.00 77.31 101 GLN A O 1
ATOM 869 N N . LEU A 1 102 ? 15.504 -12.446 -19.177 1.00 79.94 102 LEU A N 1
ATOM 870 C CA . LEU A 1 102 ? 16.437 -11.586 -19.890 1.00 79.94 102 LEU A CA 1
ATOM 871 C C . LEU A 1 102 ? 16.792 -12.192 -21.251 1.00 79.94 102 LEU A C 1
ATOM 873 O O . LEU A 1 102 ? 16.668 -11.510 -22.265 1.00 79.94 102 LEU A O 1
ATOM 877 N N . CYS A 1 103 ? 17.158 -13.477 -21.291 1.00 80.00 103 CYS A N 1
ATOM 878 C CA . CYS A 1 103 ? 17.392 -14.199 -22.538 1.00 80.00 103 CYS A CA 1
ATOM 879 C C . CYS A 1 103 ? 16.167 -14.111 -23.454 1.00 80.00 103 CYS A C 1
ATOM 881 O O . CYS A 1 103 ? 16.304 -13.698 -24.600 1.00 80.00 103 CYS A O 1
ATOM 883 N N . ARG A 1 104 ? 14.963 -14.411 -22.952 1.00 82.31 104 ARG A N 1
ATOM 884 C CA . ARG A 1 104 ? 13.724 -14.302 -23.733 1.00 82.31 104 ARG A CA 1
ATOM 885 C C . ARG A 1 104 ? 13.556 -12.902 -24.324 1.00 82.31 104 ARG A C 1
ATOM 887 O O . ARG A 1 104 ? 13.378 -12.802 -25.529 1.00 82.31 104 ARG A O 1
ATOM 894 N N . LEU A 1 105 ? 13.654 -11.844 -23.516 1.00 85.19 105 LEU A N 1
ATOM 895 C CA . LEU A 1 105 ? 13.498 -10.450 -23.953 1.00 85.19 105 LEU A CA 1
ATOM 896 C C . LEU A 1 105 ? 14.530 -10.046 -25.018 1.00 85.19 105 LEU A C 1
ATOM 898 O O . LEU A 1 105 ? 14.183 -9.332 -25.957 1.00 85.19 105 LEU A O 1
ATOM 902 N N . LEU A 1 106 ? 15.779 -10.512 -24.896 1.00 86.88 106 LEU A N 1
ATOM 903 C CA . LEU A 1 106 ? 16.848 -10.241 -25.864 1.00 86.88 106 LEU A CA 1
ATOM 904 C C . LEU A 1 106 ? 16.584 -10.877 -27.237 1.00 86.88 106 LEU A C 1
ATOM 906 O O . LEU A 1 106 ? 16.982 -10.289 -28.248 1.00 86.88 106 LEU A O 1
ATOM 910 N N . TRP A 1 107 ? 15.911 -12.031 -27.251 1.00 89.31 107 TRP A N 1
ATOM 911 C CA . TRP A 1 107 ? 15.581 -12.823 -28.440 1.00 89.31 107 TRP A CA 1
ATOM 912 C C . TRP A 1 107 ? 14.188 -12.532 -29.041 1.00 89.31 107 TRP A C 1
AT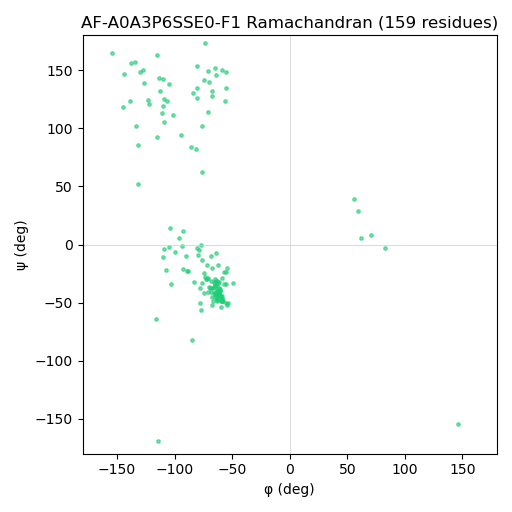OM 914 O O . TRP A 1 107 ? 13.842 -13.137 -30.050 1.00 89.31 107 TRP A O 1
ATOM 924 N N . MET A 1 108 ? 13.373 -11.634 -28.466 1.00 88.94 108 MET A N 1
ATOM 925 C CA . MET A 1 108 ? 12.078 -11.255 -29.063 1.00 88.94 108 MET A CA 1
ATOM 926 C C . MET A 1 108 ? 12.255 -10.344 -30.284 1.00 88.94 108 MET A C 1
ATOM 928 O O . MET A 1 108 ? 13.072 -9.423 -30.255 1.00 88.94 108 MET A O 1
ATOM 932 N N . GLU A 1 109 ? 11.418 -10.547 -31.308 1.00 92.25 109 GLU A N 1
ATOM 933 C CA . GLU A 1 109 ? 11.324 -9.670 -32.479 1.00 92.25 109 GLU A CA 1
ATOM 934 C C . GLU A 1 109 ? 9.894 -9.115 -32.662 1.00 92.25 109 GLU A C 1
ATOM 936 O O . GLU A 1 109 ? 8.955 -9.900 -32.809 1.00 92.25 109 GLU A O 1
ATOM 941 N N . PRO A 1 110 ? 9.702 -7.778 -32.656 1.00 89.06 110 PRO A N 1
ATOM 942 C CA . PRO A 1 110 ? 10.709 -6.759 -32.368 1.00 89.06 110 PRO A CA 1
ATOM 943 C C . PRO A 1 110 ? 11.102 -6.753 -30.884 1.00 89.06 110 PRO A C 1
ATOM 945 O O . PRO A 1 110 ? 10.292 -7.036 -29.997 1.00 89.06 110 PRO A O 1
ATOM 948 N N . ARG A 1 111 ? 12.352 -6.380 -30.602 1.00 87.00 111 ARG A N 1
ATOM 949 C CA . ARG A 1 111 ? 12.823 -6.250 -29.222 1.00 87.00 111 ARG A CA 1
ATOM 950 C C . ARG A 1 111 ? 12.110 -5.078 -28.536 1.00 87.00 111 ARG A C 1
ATOM 952 O O . ARG A 1 111 ? 12.160 -3.963 -29.063 1.00 87.00 111 ARG A O 1
ATOM 959 N N . PRO A 1 112 ? 11.505 -5.272 -27.352 1.00 84.94 112 PRO A N 1
ATOM 960 C CA . PRO A 1 112 ? 10.908 -4.174 -26.610 1.00 84.94 112 PRO A CA 1
ATOM 961 C C . PRO A 1 112 ? 12.004 -3.222 -26.123 1.00 84.94 112 PRO A C 1
ATOM 963 O O . PRO A 1 112 ? 13.009 -3.648 -25.553 1.00 84.94 112 PRO A O 1
ATOM 966 N N . GLN A 1 113 ? 11.803 -1.924 -26.337 1.00 83.12 113 GLN A N 1
ATOM 967 C CA . GLN A 1 113 ? 12.643 -0.874 -25.767 1.00 83.12 113 GLN A CA 1
ATOM 968 C C . GLN A 1 113 ? 11.882 -0.165 -24.650 1.00 83.12 113 GLN A C 1
ATOM 970 O O . GLN A 1 113 ? 10.803 0.380 -24.872 1.00 83.12 113 GLN A O 1
ATOM 975 N N . PHE A 1 114 ? 12.473 -0.146 -23.457 1.00 83.12 114 PHE A N 1
ATOM 976 C CA . PHE A 1 114 ? 11.975 0.618 -22.320 1.00 83.12 114 PHE A CA 1
ATOM 977 C C . PHE A 1 114 ? 12.921 1.786 -22.070 1.00 83.12 114 PHE A C 1
ATOM 979 O O . PHE A 1 114 ? 14.025 1.601 -21.562 1.00 83.12 114 PHE A O 1
ATOM 986 N N . THR A 1 115 ? 12.493 2.988 -22.445 1.00 85.56 115 THR A N 1
ATOM 987 C CA . THR A 1 115 ? 13.291 4.204 -22.265 1.00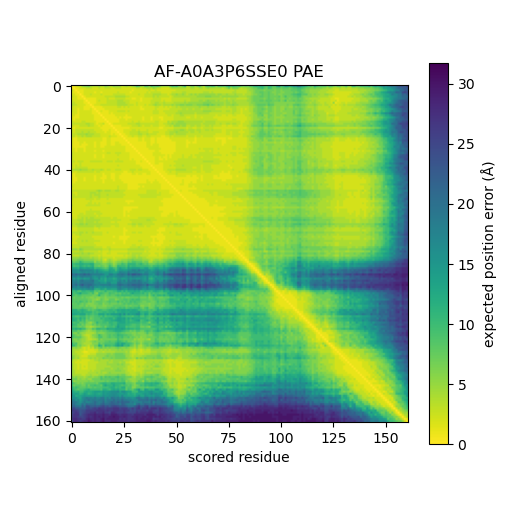 85.56 115 THR A CA 1
ATOM 988 C C . THR A 1 115 ? 12.645 5.085 -21.209 1.00 85.56 115 THR A C 1
ATOM 990 O O . THR A 1 115 ? 11.570 5.648 -21.424 1.00 85.56 115 THR A O 1
ATOM 993 N N . LEU A 1 116 ? 13.327 5.244 -20.076 1.00 84.81 116 LEU A N 1
ATOM 994 C 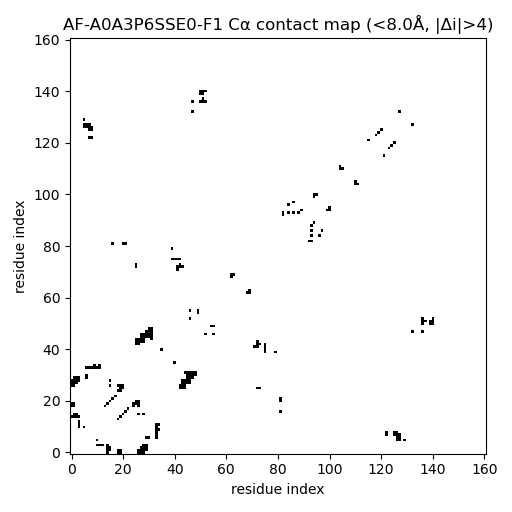CA . LEU A 1 116 ? 12.991 6.261 -19.086 1.00 84.81 116 LEU A CA 1
ATOM 995 C C . LEU A 1 116 ? 13.483 7.611 -19.608 1.00 84.81 116 LEU A C 1
ATOM 997 O O . LEU A 1 116 ? 14.675 7.900 -19.579 1.00 84.81 116 LEU A O 1
ATOM 1001 N N . LYS A 1 117 ? 12.562 8.427 -20.130 1.00 85.38 117 LYS A N 1
ATOM 1002 C CA . LYS A 1 117 ? 12.905 9.734 -20.715 1.00 85.38 117 LYS A CA 1
ATOM 1003 C C . LYS A 1 117 ? 13.497 10.695 -19.685 1.00 85.38 117 LYS A C 1
ATOM 1005 O O . LYS A 1 117 ? 14.404 11.451 -20.009 1.00 85.38 117 LYS A O 1
ATOM 1010 N N . ASN A 1 118 ? 12.957 10.677 -18.470 1.00 89.12 118 ASN A N 1
ATOM 1011 C CA . ASN A 1 118 ? 13.387 11.534 -17.378 1.00 89.12 118 ASN A CA 1
ATOM 1012 C C . ASN A 1 118 ? 13.264 10.770 -16.056 1.00 89.12 118 ASN A C 1
ATOM 1014 O O . ASN A 1 118 ? 12.171 10.351 -15.674 1.00 89.12 118 ASN A O 1
ATOM 1018 N N . PHE A 1 119 ? 14.395 10.583 -15.378 1.00 85.00 119 PHE A N 1
ATOM 1019 C CA . PHE A 1 119 ? 14.443 9.878 -14.102 1.00 85.00 119 PHE A CA 1
ATOM 1020 C C . PHE A 1 119 ? 13.783 10.673 -12.966 1.00 85.00 119 PHE A C 1
ATOM 1022 O O . PHE A 1 119 ? 13.109 10.082 -12.126 1.00 85.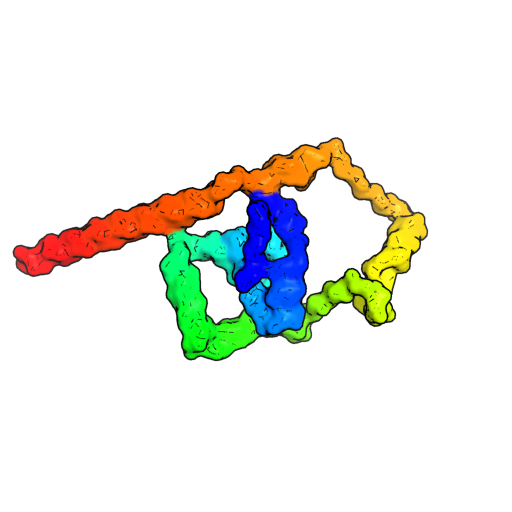00 119 PHE A O 1
ATOM 1029 N N . ASP A 1 120 ? 13.912 12.002 -12.954 1.00 86.44 120 ASP A N 1
ATOM 1030 C CA . ASP A 1 120 ? 13.272 12.843 -11.940 1.00 86.44 120 ASP A CA 1
ATOM 1031 C C . ASP A 1 120 ? 11.748 12.785 -12.036 1.00 86.44 120 ASP A C 1
ATOM 1033 O O . ASP A 1 120 ? 11.076 12.679 -11.013 1.00 86.44 120 ASP A O 1
ATOM 1037 N N . ASP A 1 121 ? 11.195 12.820 -13.250 1.00 85.50 121 ASP A N 1
ATOM 1038 C CA . ASP A 1 121 ? 9.746 12.700 -13.451 1.00 85.50 121 ASP A CA 1
ATOM 1039 C C . ASP A 1 121 ? 9.246 11.291 -13.112 1.00 85.50 121 ASP A C 1
ATOM 1041 O O . ASP A 1 121 ? 8.162 11.134 -12.553 1.00 85.50 121 ASP A O 1
ATOM 1045 N N . PHE A 1 122 ? 10.039 10.269 -13.442 1.00 82.50 122 PHE A N 1
ATOM 1046 C CA . PHE A 1 122 ? 9.689 8.877 -13.183 1.00 82.50 122 PHE A CA 1
ATOM 1047 C C . PHE A 1 122 ? 9.745 8.518 -11.694 1.00 82.50 122 PHE A C 1
ATOM 1049 O O . PHE A 1 122 ? 8.875 7.798 -11.216 1.00 82.50 122 PHE A O 1
ATOM 1056 N N . TRP A 1 123 ? 10.748 9.011 -10.964 1.00 79.56 123 TRP A N 1
ATOM 1057 C CA . TRP A 1 123 ? 11.016 8.600 -9.586 1.00 79.56 123 TRP A CA 1
ATOM 1058 C C . TRP A 1 123 ? 10.846 9.749 -8.593 1.00 79.56 123 TRP A C 1
ATOM 1060 O O . TRP A 1 123 ? 9.947 9.728 -7.751 1.00 79.56 123 TRP A O 1
ATOM 1070 N N . ASN A 1 124 ? 11.674 10.785 -8.714 1.00 81.62 124 ASN A N 1
ATOM 1071 C CA . ASN A 1 124 ? 11.863 11.805 -7.681 1.00 81.62 124 ASN A CA 1
ATOM 1072 C C . ASN A 1 124 ? 10.592 12.636 -7.405 1.00 81.62 124 ASN A C 1
ATOM 1074 O O . ASN A 1 124 ? 10.233 12.886 -6.256 1.00 81.62 124 ASN A O 1
ATOM 1078 N N . LYS A 1 125 ? 9.857 13.016 -8.456 1.00 86.25 125 LYS A N 1
ATOM 1079 C CA . LYS A 1 125 ? 8.638 13.842 -8.362 1.00 86.25 125 LYS A CA 1
ATOM 1080 C C . LYS A 1 125 ? 7.379 13.070 -7.974 1.00 86.25 125 LYS A C 1
ATOM 1082 O O . LYS A 1 125 ? 6.318 13.671 -7.833 1.00 86.25 125 LYS A O 1
ATOM 1087 N N . THR A 1 126 ? 7.469 11.752 -7.822 1.00 87.12 126 THR A N 1
ATOM 1088 C CA . THR A 1 126 ? 6.307 10.915 -7.487 1.00 87.12 126 THR A CA 1
ATOM 1089 C C . THR A 1 126 ? 6.102 10.734 -5.985 1.00 87.12 126 THR A C 1
ATOM 1091 O O . THR A 1 126 ? 5.076 10.205 -5.559 1.00 87.12 126 THR A O 1
ATOM 1094 N N . CYS A 1 127 ? 7.082 11.157 -5.188 1.00 91.00 127 CYS A N 1
ATOM 1095 C CA . CYS A 1 127 ? 7.049 11.064 -3.742 1.00 91.00 127 CYS A CA 1
ATOM 1096 C C . CYS A 1 127 ? 6.232 12.198 -3.124 1.00 91.00 127 CYS A C 1
ATOM 1098 O O . CYS A 1 127 ? 6.410 13.372 -3.453 1.00 91.00 127 CYS A O 1
ATOM 1100 N N . GLU A 1 128 ? 5.380 11.858 -2.163 1.00 92.38 128 GLU A N 1
ATOM 1101 C CA . GLU A 1 128 ? 4.788 12.852 -1.277 1.00 92.38 128 GLU A CA 1
ATOM 1102 C C . GLU A 1 128 ? 5.859 13.516 -0.409 1.00 92.38 128 GLU A C 1
ATOM 1104 O O . GLU A 1 128 ? 6.876 12.912 -0.051 1.00 92.38 128 GLU A O 1
ATOM 1109 N N . SER A 1 129 ? 5.606 14.764 -0.010 1.00 92.56 129 SER A N 1
ATOM 1110 C CA . SER A 1 129 ? 6.472 15.433 0.951 1.00 92.56 129 SER A CA 1
ATOM 1111 C C . SER A 1 129 ? 6.428 14.723 2.303 1.00 92.56 129 SER A C 1
ATOM 1113 O O . SER A 1 129 ? 5.409 14.174 2.738 1.00 92.56 129 SER A O 1
ATOM 1115 N N . ARG A 1 130 ? 7.570 14.722 2.994 1.00 88.31 130 ARG A N 1
ATOM 1116 C CA . ARG A 1 130 ? 7.711 14.038 4.279 1.00 88.31 130 ARG A CA 1
ATOM 1117 C C . ARG A 1 130 ? 6.656 14.539 5.267 1.00 88.31 130 ARG A C 1
ATOM 1119 O O . ARG A 1 130 ? 6.586 15.726 5.564 1.00 88.31 130 ARG A O 1
ATOM 1126 N N . GLY A 1 131 ? 5.866 13.608 5.795 1.00 89.12 131 GLY A N 1
ATOM 1127 C CA . GLY A 1 131 ? 4.817 13.902 6.769 1.00 89.12 131 GLY A CA 1
ATOM 1128 C C . GLY A 1 131 ? 3.493 14.387 6.174 1.00 89.12 131 GLY A C 1
ATOM 1129 O O . GLY A 1 131 ? 2.549 14.524 6.942 1.00 89.12 131 GLY A O 1
ATOM 1130 N N . ALA A 1 132 ? 3.368 14.575 4.854 1.00 92.56 132 ALA A N 1
ATOM 1131 C CA . ALA A 1 132 ? 2.134 15.053 4.222 1.00 92.56 132 ALA A CA 1
ATOM 1132 C C . ALA A 1 132 ? 0.906 14.214 4.602 1.00 92.56 132 ALA A C 1
ATOM 1134 O O . ALA A 1 132 ? -0.095 14.759 5.073 1.00 92.56 132 ALA A O 1
ATOM 1135 N N . LEU A 1 133 ? 1.010 12.888 4.468 1.00 90.88 133 LEU A N 1
ATOM 1136 C CA . LEU A 1 133 ? -0.049 11.955 4.849 1.00 90.88 133 LEU A CA 1
ATOM 1137 C C . LEU A 1 133 ? -0.420 12.077 6.334 1.00 90.88 133 LEU A C 1
ATOM 1139 O O . LEU A 1 133 ? -1.595 12.185 6.673 1.00 90.88 133 LEU A O 1
ATOM 1143 N N . VAL A 1 134 ? 0.577 12.120 7.220 1.00 90.06 134 VAL A N 1
ATOM 1144 C CA . VAL A 1 134 ? 0.353 12.234 8.670 1.00 90.06 134 VAL A CA 1
ATOM 1145 C C . VAL A 1 134 ? -0.328 13.558 9.005 1.00 90.06 134 VAL A C 1
ATOM 1147 O O . VAL A 1 134 ? -1.317 13.580 9.732 1.00 90.06 134 VAL A O 1
ATOM 1150 N N . THR A 1 135 ? 0.147 14.671 8.445 1.00 92.31 135 THR A N 1
ATOM 1151 C CA . THR A 1 135 ? -0.463 15.989 8.640 1.00 92.31 135 THR A CA 1
ATOM 1152 C C . THR A 1 135 ? -1.904 16.019 8.138 1.00 92.31 135 THR A C 1
ATOM 1154 O O . THR A 1 135 ? -2.762 16.595 8.808 1.00 92.31 135 THR A O 1
ATOM 1157 N N . LYS A 1 136 ? -2.192 15.376 6.999 1.00 91.12 136 LYS A N 1
ATOM 1158 C CA . LYS A 1 136 ? -3.556 15.225 6.482 1.00 91.12 136 LYS A CA 1
ATOM 1159 C C . LYS A 1 136 ? -4.432 14.477 7.488 1.00 91.12 136 LYS A C 1
ATOM 1161 O O . LYS A 1 136 ? -5.455 15.022 7.892 1.00 91.12 136 LYS A O 1
ATOM 1166 N N . ILE A 1 137 ? -4.011 13.299 7.944 1.00 90.56 137 ILE A N 1
ATOM 1167 C CA . ILE A 1 137 ? -4.766 12.485 8.911 1.00 90.56 137 ILE A CA 1
ATOM 1168 C C . ILE A 1 137 ? -5.021 13.268 10.206 1.00 90.56 137 ILE A C 1
ATOM 1170 O O . ILE A 1 137 ? -6.161 13.388 10.642 1.00 90.56 137 ILE A O 1
ATOM 1174 N N . LEU A 1 138 ? -3.995 13.904 10.779 1.00 90.38 138 LEU A N 1
ATOM 1175 C CA . LEU A 1 138 ? -4.139 14.700 12.005 1.00 90.38 138 LEU A CA 1
ATOM 1176 C C . LEU A 1 138 ? -5.088 15.895 11.836 1.00 90.38 138 LEU A C 1
ATOM 1178 O O . LEU A 1 138 ? -5.774 16.288 12.781 1.00 90.38 138 LEU A O 1
ATOM 1182 N N . ARG A 1 139 ? -5.138 16.500 10.643 1.00 90.19 139 ARG A N 1
ATOM 1183 C CA . ARG A 1 139 ? -6.106 17.559 10.336 1.00 90.19 139 ARG A CA 1
ATOM 1184 C C . ARG A 1 139 ? -7.530 17.007 10.307 1.00 90.19 139 ARG A C 1
ATOM 1186 O O . ARG A 1 139 ? -8.410 17.626 10.899 1.00 90.19 139 ARG A O 1
ATOM 1193 N N . HIS A 1 140 ? -7.747 15.862 9.662 1.00 87.81 140 HIS A N 1
ATOM 1194 C CA . HIS A 1 140 ? -9.051 15.198 9.667 1.00 87.81 140 HIS A CA 1
ATOM 1195 C C . HIS A 1 140 ? -9.481 14.813 11.086 1.00 87.81 140 HIS A C 1
ATOM 1197 O O . HIS A 1 140 ? -10.621 15.072 11.453 1.00 87.81 140 HIS A O 1
ATOM 1203 N N . GLU A 1 141 ? -8.569 14.330 11.930 1.00 87.19 141 GLU A N 1
ATOM 1204 C CA . GLU A 1 141 ? -8.868 14.039 13.336 1.00 87.19 141 GLU A CA 1
ATOM 1205 C C . GLU A 1 141 ? -9.293 15.270 14.137 1.00 87.19 141 GLU A C 1
ATOM 1207 O O . GLU A 1 141 ? -10.239 15.200 14.921 1.00 87.19 141 GLU A O 1
ATOM 1212 N N . LYS A 1 142 ? -8.615 16.409 13.952 1.00 87.00 142 LYS A N 1
ATOM 1213 C CA . LYS A 1 142 ? -9.013 17.666 14.603 1.00 87.00 142 LYS A CA 1
ATOM 1214 C C . LYS A 1 142 ? -10.396 18.112 14.141 1.00 87.00 142 LYS A C 1
ATOM 1216 O O . LYS A 1 142 ? -11.229 18.453 14.975 1.00 87.00 142 LYS A O 1
ATOM 1221 N N . ASN A 1 143 ? -10.648 18.068 12.835 1.00 85.88 143 ASN A N 1
ATOM 1222 C CA . ASN A 1 143 ? -11.944 18.430 12.269 1.00 85.88 143 ASN A CA 1
ATOM 1223 C C . ASN A 1 143 ? -13.059 17.509 12.784 1.00 85.88 143 ASN A C 1
ATOM 1225 O O . ASN A 1 143 ? -14.109 17.998 13.188 1.00 85.88 143 ASN A O 1
ATOM 1229 N N . TRP A 1 144 ? -12.808 16.198 12.837 1.00 80.06 144 TRP A N 1
ATOM 1230 C CA . TRP A 1 144 ? -13.746 15.208 13.364 1.00 80.06 144 TRP A CA 1
ATOM 1231 C C . TRP A 1 144 ? -14.081 15.462 14.836 1.00 80.06 144 TRP A C 1
ATOM 1233 O O . TRP A 1 144 ? -15.248 15.425 15.224 1.00 80.06 144 TRP A O 1
ATOM 1243 N N . LYS A 1 145 ? -13.073 15.769 15.664 1.00 84.38 145 LYS A N 1
ATOM 1244 C CA . LYS A 1 145 ? -13.280 16.116 17.079 1.00 84.38 145 LYS A CA 1
ATOM 1245 C C . LYS A 1 145 ? -14.096 17.397 17.245 1.00 84.38 145 LYS A C 1
ATOM 1247 O O . LYS A 1 145 ? -14.992 17.424 18.080 1.00 84.38 145 LYS A O 1
ATOM 1252 N N . ASN A 1 146 ? -13.826 18.425 16.442 1.00 83.19 146 ASN A N 1
ATOM 1253 C CA . ASN A 1 146 ? -14.593 19.671 16.475 1.00 83.19 146 ASN A CA 1
ATOM 1254 C C . ASN A 1 146 ? -16.059 19.434 16.087 1.00 83.19 146 ASN A C 1
ATOM 1256 O O . ASN A 1 146 ? -16.947 19.820 16.839 1.00 83.19 146 ASN A O 1
ATOM 1260 N N . PHE A 1 147 ? -16.302 18.714 14.987 1.00 81.62 147 PHE A N 1
ATOM 1261 C CA . PHE A 1 147 ? -17.651 18.345 14.552 1.00 81.62 147 PHE A CA 1
ATOM 1262 C C . PHE A 1 147 ? -18.401 17.528 15.614 1.00 81.62 147 PHE A C 1
ATOM 1264 O O . PHE A 1 147 ? -19.558 17.805 15.910 1.00 81.62 147 PHE A O 1
ATOM 1271 N N . SER A 1 148 ? -17.730 16.551 16.230 1.00 78.69 148 SER A N 1
ATOM 1272 C CA . SER A 1 148 ? -18.322 15.728 17.292 1.00 78.69 148 SER A CA 1
ATOM 1273 C C . SER A 1 148 ? -18.738 16.575 18.499 1.00 78.69 148 SER A C 1
ATOM 1275 O O . SER A 1 148 ? -19.820 16.380 19.044 1.00 78.69 148 SER A O 1
ATOM 1277 N N . ASN A 1 149 ? -17.908 17.543 18.896 1.00 78.81 149 ASN A N 1
ATOM 1278 C CA . ASN A 1 149 ? -18.211 18.440 20.011 1.00 78.81 149 ASN A CA 1
ATOM 1279 C C . ASN A 1 149 ? -19.369 19.400 19.685 1.00 78.81 149 ASN A C 1
ATOM 1281 O O . ASN A 1 149 ? -20.230 19.624 20.532 1.00 78.81 149 ASN A O 1
ATOM 1285 N N . GLU A 1 150 ? -19.424 19.940 18.464 1.00 76.06 150 GLU A N 1
ATOM 1286 C CA . GLU A 1 150 ? -20.536 20.783 17.999 1.00 76.06 150 GLU A CA 1
ATOM 1287 C C . GLU A 1 150 ? -21.856 20.003 17.932 1.00 76.06 150 GLU A C 1
ATOM 1289 O O . GLU A 1 150 ? -22.888 20.495 18.383 1.00 76.06 150 GLU A O 1
ATOM 1294 N N . ALA A 1 151 ? -21.830 18.763 17.435 1.00 71.75 151 ALA A N 1
ATOM 1295 C CA . ALA A 1 151 ? -23.006 17.900 17.380 1.00 71.75 151 ALA A CA 1
ATOM 1296 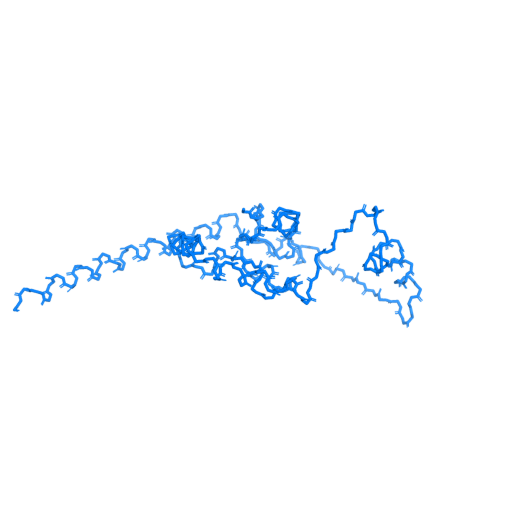C C . ALA A 1 151 ? -23.550 17.572 18.780 1.00 71.75 151 ALA A C 1
ATOM 1298 O O . ALA A 1 151 ? -24.762 17.611 18.992 1.00 71.75 151 ALA A O 1
ATOM 1299 N N . VAL A 1 152 ? -22.665 17.302 19.747 1.00 75.31 152 VAL A N 1
ATOM 1300 C CA . VAL A 1 152 ? -23.053 17.092 21.149 1.00 75.31 152 VAL A CA 1
ATOM 1301 C C . VAL A 1 152 ? -23.685 18.361 21.727 1.00 75.31 152 VAL A C 1
ATOM 1303 O O . VAL A 1 152 ? -24.790 18.281 22.260 1.00 75.31 152 VAL A O 1
ATOM 1306 N N . ASN A 1 153 ? -23.063 19.529 21.544 1.00 70.00 153 ASN A N 1
ATOM 1307 C CA . ASN A 1 153 ? -23.583 20.800 22.061 1.00 70.00 153 ASN A CA 1
ATOM 1308 C C . ASN A 1 153 ? -24.957 21.169 21.465 1.00 70.00 153 ASN A C 1
ATOM 1310 O O . ASN A 1 153 ? -25.866 21.557 22.200 1.00 70.00 153 ASN A O 1
ATOM 1314 N N . ASN A 1 154 ? -25.153 20.961 20.161 1.00 68.06 154 ASN A N 1
ATOM 1315 C CA . ASN A 1 154 ? -26.430 21.231 19.493 1.00 68.06 154 ASN A CA 1
ATOM 1316 C C . ASN A 1 154 ? -27.524 20.220 19.888 1.00 68.06 154 ASN A C 1
ATOM 1318 O O . ASN A 1 154 ? -28.706 20.556 19.914 1.00 68.06 154 ASN A O 1
ATOM 1322 N N . SER A 1 155 ? -27.153 18.980 20.230 1.00 60.12 155 SER A N 1
ATOM 1323 C CA . SER A 1 155 ? -28.100 17.981 20.745 1.00 60.12 155 SER A CA 1
ATOM 1324 C C . SER A 1 155 ? -28.555 18.264 22.184 1.00 60.12 155 SER A C 1
ATOM 1326 O O . SER A 1 155 ? -29.693 17.951 22.531 1.00 60.12 155 SER A O 1
ATOM 1328 N N . SER A 1 156 ? -27.712 18.906 23.004 1.00 58.88 156 SER A N 1
ATOM 1329 C CA . SER A 1 156 ? -28.077 19.337 24.360 1.00 58.88 156 SER A CA 1
ATOM 1330 C C . SER A 1 156 ? -28.997 20.562 24.395 1.00 58.88 156 SER A C 1
ATOM 1332 O O . SER A 1 156 ? -29.764 20.705 25.343 1.00 58.88 156 SER A O 1
ATOM 1334 N N . GLU A 1 157 ? -28.991 21.413 23.364 1.00 54.50 157 GLU A N 1
ATOM 1335 C CA . GLU A 1 157 ? -29.937 22.537 23.248 1.00 54.50 157 GLU A CA 1
ATOM 1336 C C . GLU A 1 157 ? -31.361 22.084 22.872 1.00 54.50 157 GLU A C 1
ATOM 1338 O O . GLU A 1 157 ? -32.338 22.700 23.293 1.00 54.50 157 GLU A O 1
ATOM 1343 N N . PHE A 1 158 ? -31.512 20.960 22.164 1.00 49.66 158 PHE A N 1
ATOM 1344 C CA . PHE A 1 158 ? -32.824 20.415 21.781 1.00 49.66 158 PHE A CA 1
ATOM 1345 C C . PHE A 1 158 ? -33.554 19.641 22.894 1.00 49.66 158 PHE A C 1
ATOM 1347 O O . PHE A 1 158 ? -34.724 19.307 22.730 1.00 49.66 158 PHE A O 1
ATOM 1354 N N . GLN A 1 159 ? -32.899 19.362 24.025 1.00 48.59 159 GLN A N 1
ATOM 1355 C CA . GLN A 1 159 ? -33.512 18.704 25.191 1.00 48.59 159 GLN A CA 1
ATOM 1356 C C . GLN A 1 159 ? -33.987 19.695 26.272 1.00 48.59 159 GLN A C 1
ATOM 1358 O O . GLN A 1 159 ? -34.419 19.268 27.341 1.00 48.59 159 GLN A O 1
ATOM 1363 N N . ALA A 1 160 ? -33.917 21.005 26.006 1.00 49.09 160 ALA A N 1
ATOM 1364 C CA . ALA A 1 160 ? -34.284 22.069 26.945 1.00 49.09 160 ALA A CA 1
ATOM 1365 C C . ALA A 1 160 ? -35.647 22.747 26.657 1.00 49.09 160 ALA A C 1
ATOM 1367 O O . ALA A 1 160 ? -35.929 23.795 27.241 1.00 49.09 160 ALA A O 1
ATOM 1368 N N . HIS A 1 161 ? -36.496 22.162 25.801 1.00 39.56 161 HIS A N 1
ATOM 1369 C CA . HIS A 1 161 ? -37.843 22.662 25.488 1.00 39.56 161 HIS A CA 1
ATOM 1370 C C . HIS A 1 161 ? -38.939 21.624 25.730 1.00 39.56 161 HIS A C 1
ATOM 1372 O O . HIS A 1 161 ? -38.765 20.465 25.294 1.00 39.56 161 HIS A O 1
#

Solvent-accessible surface area (backbone atoms only — not comparable to full-atom values): 9739 Å² total; per-residue (Å²): 120,21,67,65,99,58,63,29,65,81,61,76,60,61,41,47,51,53,63,6,58,69,66,78,40,76,24,38,31,61,50,48,89,56,48,59,89,80,49,66,80,66,47,60,47,39,56,64,80,36,68,28,72,65,56,48,52,53,51,52,53,47,37,74,73,32,65,68,68,46,49,55,44,53,55,56,59,79,85,48,80,92,81,81,90,76,83,82,65,83,44,87,82,36,54,68,60,53,71,56,28,53,52,50,52,72,72,39,86,82,58,84,81,87,78,81,88,47,64,52,71,70,51,66,69,43,43,60,63,90,59,49,69,57,55,50,38,55,49,41,41,52,51,51,52,51,50,53,52,51,53,52,55,59,55,59,61,68,72,75,119

Secondary structure (DSSP, 8-state):
----SS-BTT---HIIIIIIGGGT---EES-HHHHTTTS-TTS-EEGGGSSSHHHHHHHHHHHHH-HHHHHHTTGGGGT-------SS---TTTTTSSHHHHHHHHH-SSPP----S-HHHHTGGGBPPTTHHHHHHHHHHHHHHHHHHHHHHHHHHTT--

Sequence (161 aa):
MAFENSVCRDYITEKLWKHGYQHNVVPIVLKRSIVEQYVPPHSFIAVDDFETVGQLASYLEYLMRNTSAYREYFEWRREYKVIFLDGRNHDELERPWGFCQLCRLLWMEPRPQFTLKNFDDFWNKTCESRGALVTKILRHEKNWKNFSNEAVNNSSEFQAH

=== Feature glossary ===
The record interleaves many kinds of information about one protein. Here is each kind framed as the question it answers.

Q: What does the local fold look like, residue by residue?
A: The Foldseek 3Di string encodes local tertiary geometry as a 20-letter alphabet — one character per residue — derived from the relative positions of nearby Cα atoms. Unlike the amino-acid sequence, 3Di is a direct function of the 3D structure, so two proteins with the same fold have similar 3Di strings even at low sequence identity.

Q: Which residues are in helices, strands, or loops?
A: The SS8 string is DSSP's per-residue secondary-structure call. α-helix (H) means an i→i+4 H-bond ladder; β-strand (E) means the residue participates in a β-sheet; 3₁₀ (G) and π (I) are tighter and wider helices; T/S are turns/bends; '-' is loop.

Q: How big and how compact is the whole molecule?
A: Radius of gyration (Rg) is the root-mean-square distance of Cα atoms from their centroid — a single number for overall size and compactness. A globular domain of N residues has Rg ≈ 2.2·N^0.38 Å; an extended or disordered chain has a much larger Rg. The Cα contact count is the number of residue pairs whose Cα atoms are within 8 Å and are more than four positions apart in sequence — a standard proxy for tertiary packing density. The bounding box is the smallest axis-aligned box enclosing all Cα atoms.

Q: Where is each backbone atom in 3D?
A: Structure coordinates are given as an mmCIF _atom_site loop: one row per atom with element, residue name, chain id, sequence number, and x/y/z position in Å. Only the four main-chain atoms per residue are included here; side chains are omitted to keep the record compact.

Q: What is the amino-acid chain?
A: Primary structure: the covalent order of the twenty standard amino acids along the backbone. Two proteins with the same sequence will (almost always) fold to the same structure; two with 30% identity often share a fold but not the details.

Q: What if only a Cα trace is available?
A: Three-state secondary structure (P-SEA) collapses the eight DSSP classes into helix (a), strand (b), and coil (c). P-SEA assigns these from Cα geometry alone — distances and angles — without requiring backbone oxygens, so it works on any Cα trace.

Q: What family and function is it annotated with?
A: Database cross-references. InterPro integrates a dozen domain/family signature databases into unified entries with residue-range hits. GO terms attach function/process/location labels with evidence codes. CATH codes position the fold in a four-level structural taxonomy. Organism is the NCBI-taxonomy species name.

Q: How confident is the AlphaFold model at each residue?
A: pLDDT is the predicted lDDT-Cα score: AlphaFold's confidence that the local environment of each residue (all inter-atomic distances within 15 Å) is correctly placed. It is a per-residue number between 0 and 100, with higher meaning more reliable.

Q: How mobile is each atom in the crystal?
A: B-factor (Debye–Waller factor) reflects atomic displacement in the crystal lattice. It is an experimental observable (units Å²), not a prediction; low values mean the atom is pinned down, high values mean it moves or is heterogeneous across the crystal.

Q: Which residues are buried vs exposed?
A: SASA measures how much of the protein is reachable by solvent. It is computed by rolling a water-sized probe over the atomic surface and summing the exposed area (Å²). Per-residue SASA distinguishes core (buried, low SASA) from surface (exposed, high SASA) residues; total SASA is a whole-molecule size measure.

Q: What do the diagnostic plots show?
A: Plot images: a contact map (which residues are close in 3D, as an N×N binary image), a Ramachandran scatter (backbone torsion angles, revealing secondary-structure composition at a glance), and — for AlphaFold structures — a PAE heatmap (pairwise prediction confidence).

Q: What known structures does this most resemble?
A: The Foldseek neighbor list gives the closest experimentally determined structures in the PDB, ranked by structural alignment. TM-score near 1 means near-identical fold; near 0.3 means only rough topology match. This is how one finds what a novel AlphaFold prediction most resembles in the solved-structure universe.

Q: Are the domains correctly placed relative to each other?
A: Predicted aligned error is AlphaFold's pairwise confidence. Unlike pLDDT (per-residue), PAE is per-residue-pair and captures whether two parts of the structure are correctly placed relative to each other. Units are ångströms of expected positional error.

Q: What do the rendered images show?
A: Structure images are PyMOL renders from six orthogonal camera directions. Cartoon representation draws helices as coils and strands as arrows; sticks shows the backbone as bonds; surface shows the solvent-excluded envelope. Rainbow coloring maps sequence position to hue (blue→red, N→C); chain coloring assigns a distinct color per polypeptide.

Q: What are the backbone torsion angles?
A: φ (phi) and ψ (psi) are the two rotatable backbone dihedrals per residue: φ is the C(i-1)–N–Cα–C torsion, ψ is the N–Cα–C–N(i+1) torsion, both in degrees on (−180°, 180°]. α-helical residues cluster near (−60°, −45°); β-strand residues near (−120°, +130°). A Ramachandran plot is simply a scatter of (φ, ψ) for every residue.